Protein AF-A0A2H9PU58-F1 (afdb_monomer)

pLDDT: mean 88.64, std 12.12, range [48.91, 98.56]

Foldseek 3Di:
DEDPLVCLVVVCVVCVVVVHDDADDDDPDCVVHPDPCQPSCCVRHVDRCVPVPPPPCPVLNLCVQVLCLPVPFDADPQQFTQSGPQRPPHGQDGCVPQNPVR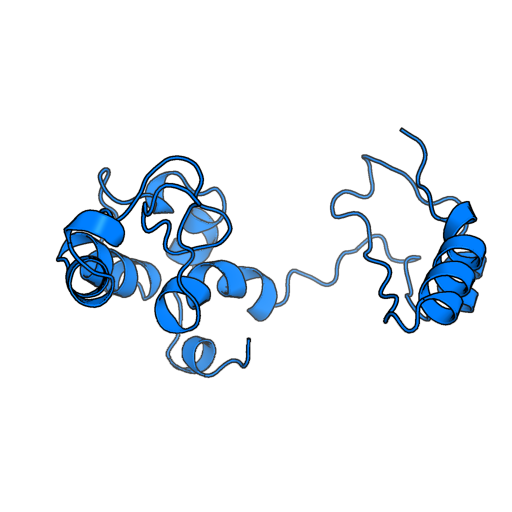SCVDPQNVQSVCVLQLNHDDDPNHRLVVGPSNVVSNVPGDDPVSNVDDD

Solvent-accessible surface area (backbone atoms only — not comparable to full-atom values): 9318 Å² total; per-residue (Å²): 109,82,53,67,68,88,46,48,70,61,53,48,53,51,26,53,77,71,76,43,90,74,80,90,76,80,72,95,47,63,84,67,36,57,82,93,51,52,69,60,45,28,72,78,67,70,48,84,61,79,61,82,63,68,70,73,71,46,70,62,72,69,42,47,54,68,49,19,61,78,78,58,56,33,66,46,99,86,27,35,30,34,32,23,91,78,52,84,85,52,62,53,48,39,38,79,82,63,30,60,65,54,32,58,69,29,68,71,44,50,47,48,56,33,28,50,45,63,74,42,78,91,52,93,90,42,65,55,76,79,36,89,62,36,68,58,35,72,77,55,40,55,48,78,71,62,76,68,57,84,132

Structure (mmCIF, N/CA/C/O backbone):
data_AF-A0A2H9PU58-F1
#
_entry.id   AF-A0A2H9PU58-F1
#
loop_
_atom_site.group_PDB
_atom_site.id
_atom_site.type_symbol
_atom_site.label_atom_id
_atom_site.label_alt_id
_atom_site.label_comp_id
_atom_site.label_asym_id
_atom_site.label_entity_id
_atom_site.label_seq_id
_atom_site.pdbx_PDB_ins_code
_atom_site.Cartn_x
_atom_site.Cartn_y
_atom_site.Cartn_z
_atom_site.occupancy
_atom_site.B_iso_or_equiv
_atom_site.auth_seq_id
_atom_site.auth_comp_id
_atom_site.auth_asym_id
_atom_site.auth_atom_id
_atom_site.pdbx_PDB_model_num
ATOM 1 N N . MET A 1 1 ? 26.667 -7.033 -5.617 1.00 56.16 1 MET A N 1
ATOM 2 C CA . MET A 1 1 ? 25.800 -7.746 -6.583 1.00 56.16 1 MET A CA 1
ATOM 3 C C . MET A 1 1 ? 25.834 -6.944 -7.876 1.00 56.16 1 MET A C 1
ATOM 5 O O . MET A 1 1 ? 25.747 -5.728 -7.791 1.00 56.16 1 MET A O 1
ATOM 9 N N . ARG A 1 2 ? 26.066 -7.559 -9.041 1.00 68.50 2 ARG A N 1
ATOM 10 C CA . ARG A 1 2 ? 26.142 -6.818 -10.315 1.00 68.50 2 ARG A CA 1
ATOM 11 C C . ARG A 1 2 ? 24.732 -6.571 -10.856 1.00 68.50 2 ARG A C 1
ATOM 13 O O . ARG A 1 2 ? 23.903 -7.474 -10.788 1.00 68.50 2 ARG A O 1
ATOM 20 N N . HIS A 1 3 ? 24.471 -5.387 -11.409 1.00 78.06 3 HIS A N 1
ATOM 21 C CA . HIS A 1 3 ? 23.199 -5.087 -12.067 1.00 78.06 3 HIS A CA 1
ATOM 22 C C . HIS A 1 3 ? 22.990 -5.995 -13.296 1.00 78.06 3 HIS A C 1
ATOM 24 O O . HIS A 1 3 ? 23.896 -6.192 -14.113 1.00 78.06 3 HIS A O 1
ATOM 30 N N . ASN A 1 4 ? 21.781 -6.523 -13.480 1.00 85.62 4 ASN A N 1
ATOM 31 C CA . ASN A 1 4 ? 21.438 -7.458 -14.560 1.00 85.62 4 ASN A CA 1
ATOM 32 C C . ASN A 1 4 ? 21.055 -6.765 -15.884 1.00 85.62 4 ASN A C 1
ATOM 34 O O . ASN A 1 4 ? 20.380 -7.346 -16.728 1.00 85.62 4 ASN A O 1
ATOM 38 N N . ALA A 1 5 ? 21.495 -5.520 -16.099 1.00 85.56 5 ALA A N 1
ATOM 39 C CA . ALA A 1 5 ? 21.106 -4.741 -17.283 1.00 85.56 5 ALA A CA 1
ATOM 40 C C . ALA A 1 5 ? 21.498 -5.450 -18.591 1.00 85.56 5 ALA A C 1
ATOM 42 O O . ALA A 1 5 ? 20.753 -5.439 -19.564 1.00 85.56 5 ALA A O 1
ATOM 43 N N . HIS A 1 6 ? 22.649 -6.119 -18.597 1.00 87.06 6 HIS A N 1
ATOM 44 C CA . HIS A 1 6 ? 23.153 -6.885 -19.735 1.00 87.06 6 HIS A CA 1
ATOM 45 C C . HIS A 1 6 ? 22.232 -8.045 -20.168 1.00 87.06 6 HIS A C 1
ATOM 47 O O . HIS A 1 6 ? 22.355 -8.528 -21.291 1.00 87.06 6 HIS A O 1
ATOM 53 N N . GLU A 1 7 ? 21.293 -8.480 -19.321 1.00 91.00 7 GLU A N 1
ATOM 54 C CA . GLU A 1 7 ? 20.340 -9.552 -19.631 1.00 91.00 7 GLU A CA 1
ATOM 55 C C . GLU A 1 7 ? 19.036 -9.043 -20.267 1.00 91.00 7 GLU A C 1
ATOM 57 O O . GLU A 1 7 ? 18.230 -9.852 -20.733 1.00 91.00 7 GLU A O 1
ATOM 62 N N . ILE A 1 8 ? 18.825 -7.719 -20.335 1.00 91.38 8 ILE A N 1
ATOM 63 C CA . ILE A 1 8 ? 17.599 -7.099 -20.864 1.00 91.38 8 ILE A CA 1
ATOM 64 C C . ILE A 1 8 ? 17.223 -7.635 -22.260 1.00 91.38 8 ILE A C 1
ATOM 66 O O . ILE A 1 8 ? 16.069 -8.045 -22.419 1.00 91.38 8 ILE A O 1
ATOM 70 N N . PRO A 1 9 ? 18.134 -7.716 -23.259 1.00 92.69 9 PRO A N 1
ATOM 71 C CA . PRO A 1 9 ? 17.773 -8.228 -24.584 1.00 92.69 9 PRO A CA 1
ATOM 72 C C . PRO A 1 9 ? 17.258 -9.672 -24.544 1.00 92.69 9 PRO A C 1
ATOM 74 O O . PRO A 1 9 ? 16.257 -10.006 -25.183 1.00 92.69 9 PRO A O 1
ATOM 77 N N . LYS A 1 10 ? 17.907 -10.527 -23.742 1.00 95.00 10 LYS A N 1
ATOM 78 C CA . LYS A 1 10 ? 17.535 -11.938 -23.586 1.00 95.00 10 LYS A CA 1
ATOM 79 C C . LYS A 1 10 ? 16.180 -12.074 -22.891 1.00 95.00 10 LYS A C 1
ATOM 81 O O . LYS A 1 10 ? 15.319 -12.805 -23.377 1.00 95.00 10 LYS A O 1
ATOM 86 N N . ALA A 1 11 ? 15.965 -11.338 -21.802 1.00 94.31 11 ALA A N 1
ATOM 87 C CA . ALA A 1 11 ? 14.705 -11.346 -21.064 1.00 94.31 11 ALA A CA 1
ATOM 88 C C . ALA A 1 11 ? 13.531 -10.844 -21.924 1.00 94.31 11 ALA A C 1
ATOM 90 O O . ALA A 1 11 ? 12.466 -11.461 -21.938 1.00 94.31 11 ALA A O 1
ATOM 91 N N . LYS A 1 12 ? 13.743 -9.780 -22.709 1.00 94.19 12 LYS A N 1
ATOM 92 C CA . LYS A 1 12 ? 12.747 -9.232 -23.643 1.00 94.19 12 LYS A CA 1
ATOM 93 C C . LYS A 1 12 ? 12.364 -10.241 -24.731 1.00 94.19 12 LYS A C 1
ATOM 95 O O . LYS A 1 12 ? 11.181 -10.396 -25.030 1.00 94.19 12 LYS A O 1
ATOM 100 N N . ALA A 1 13 ? 13.340 -10.959 -25.292 1.00 95.56 13 ALA A N 1
ATOM 101 C CA . ALA A 1 13 ? 13.087 -12.016 -26.273 1.00 95.56 13 ALA A CA 1
ATOM 102 C C . ALA A 1 13 ? 12.285 -13.186 -25.675 1.00 95.56 13 ALA A C 1
ATOM 104 O O . ALA A 1 13 ? 11.336 -13.659 -26.299 1.00 95.56 13 ALA A O 1
ATOM 105 N N . MET A 1 14 ? 12.618 -13.610 -24.451 1.00 97.31 14 MET A N 1
ATOM 106 C CA . MET A 1 14 ? 11.885 -14.665 -23.741 1.00 97.31 14 MET A CA 1
ATOM 107 C C . MET A 1 14 ? 10.442 -14.260 -23.433 1.00 97.31 14 MET A C 1
ATOM 109 O O . MET A 1 14 ? 9.526 -15.028 -23.714 1.00 97.31 14 MET A O 1
ATOM 113 N N . ALA A 1 15 ? 10.226 -13.048 -22.912 1.00 96.56 15 ALA A N 1
ATOM 114 C CA . ALA A 1 15 ? 8.885 -12.538 -22.640 1.00 96.56 15 ALA A CA 1
ATOM 115 C C . ALA A 1 15 ? 8.026 -12.530 -23.912 1.00 96.56 15 ALA A C 1
ATOM 117 O O . ALA A 1 15 ? 6.906 -13.034 -23.899 1.00 96.56 15 ALA A O 1
ATOM 118 N N . LYS A 1 16 ? 8.586 -12.073 -25.042 1.00 96.12 16 LYS A N 1
ATOM 119 C CA . LYS A 1 16 ? 7.906 -12.114 -26.343 1.00 96.12 16 LYS A CA 1
ATOM 120 C C . LYS A 1 16 ? 7.541 -13.540 -26.765 1.00 96.12 16 LYS A C 1
ATOM 122 O O . LYS A 1 16 ? 6.418 -13.760 -27.206 1.00 96.12 16 LYS A O 1
ATOM 127 N N . ALA A 1 17 ? 8.462 -14.498 -26.632 1.00 97.81 17 ALA A N 1
ATOM 128 C CA . ALA A 1 17 ? 8.214 -15.900 -26.984 1.00 97.81 17 ALA A CA 1
ATOM 129 C C . ALA A 1 17 ? 7.090 -16.534 -26.144 1.00 97.81 17 ALA A C 1
ATOM 131 O O . ALA A 1 17 ? 6.386 -17.416 -26.626 1.00 97.81 17 ALA A O 1
ATOM 132 N N . LEU A 1 18 ? 6.904 -16.054 -24.913 1.00 97.44 18 LEU A N 1
ATOM 133 C CA . LEU A 1 18 ? 5.857 -16.494 -23.992 1.00 97.44 18 LEU A CA 1
ATOM 134 C C . LEU A 1 18 ? 4.556 -15.677 -24.102 1.00 97.44 18 LEU A C 1
ATOM 136 O O . LEU A 1 18 ? 3.627 -15.922 -23.338 1.00 97.44 18 LEU A O 1
ATOM 140 N N . GLY A 1 19 ? 4.475 -14.694 -25.006 1.00 96.44 19 GLY A N 1
ATOM 141 C CA . GLY A 1 19 ? 3.314 -13.801 -25.109 1.00 96.44 19 GLY A CA 1
ATOM 142 C C . GLY A 1 19 ? 3.127 -12.882 -23.894 1.00 96.44 19 GLY A C 1
ATOM 143 O O . GLY A 1 19 ? 2.012 -12.458 -23.606 1.00 96.44 19 GLY A O 1
ATOM 144 N N . MET A 1 20 ? 4.204 -12.589 -23.162 1.00 95.56 20 MET A N 1
ATOM 145 C CA . MET A 1 20 ? 4.197 -11.764 -21.955 1.00 95.56 20 MET A CA 1
ATOM 146 C C . MET A 1 20 ? 4.647 -10.330 -22.246 1.00 95.56 20 MET A C 1
ATOM 148 O O . MET A 1 20 ? 5.508 -10.080 -23.094 1.00 95.56 20 MET A O 1
ATOM 152 N N . GLU A 1 21 ? 4.122 -9.380 -21.473 1.00 92.88 21 GLU A N 1
ATOM 153 C CA . GLU A 1 21 ? 4.640 -8.015 -21.448 1.00 92.88 21 GLU A CA 1
ATOM 154 C C . GLU A 1 21 ? 5.944 -7.943 -20.632 1.00 92.88 21 GLU A C 1
ATOM 156 O O . GLU A 1 21 ? 6.054 -8.532 -19.555 1.00 92.88 21 GLU A O 1
ATOM 161 N N . PHE A 1 22 ? 6.936 -7.193 -21.124 1.00 91.81 22 PHE A N 1
ATOM 162 C CA . PHE A 1 22 ? 8.203 -6.963 -20.429 1.00 91.81 22 PHE A CA 1
ATOM 163 C C . PHE A 1 22 ? 8.366 -5.486 -20.069 1.00 91.81 22 PHE A C 1
ATOM 165 O O . PHE A 1 22 ? 8.432 -4.632 -20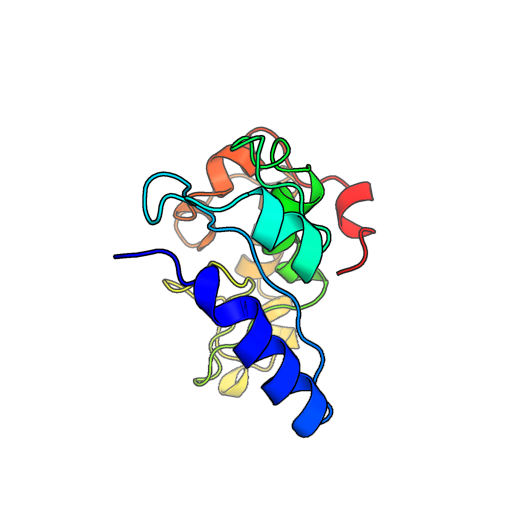.953 1.00 91.81 22 PHE A O 1
ATOM 172 N N . ARG A 1 23 ? 8.474 -5.192 -18.768 1.00 87.44 23 ARG A N 1
ATOM 173 C CA . ARG A 1 23 ? 8.702 -3.839 -18.239 1.00 87.44 23 ARG A CA 1
ATOM 174 C C . ARG A 1 23 ? 9.916 -3.828 -17.303 1.00 87.44 23 ARG A C 1
ATOM 176 O O . ARG A 1 23 ? 9.795 -4.284 -16.164 1.00 87.44 23 ARG A O 1
ATOM 183 N N . PRO A 1 24 ? 11.079 -3.327 -17.750 1.00 83.94 24 PRO A N 1
ATOM 184 C CA . PRO A 1 24 ? 12.244 -3.187 -16.887 1.00 83.94 24 PRO A CA 1
ATOM 185 C C . PRO A 1 24 ? 11.980 -2.114 -15.825 1.00 83.94 24 PRO A C 1
ATOM 187 O O . PRO A 1 24 ? 11.365 -1.085 -16.102 1.00 83.94 24 PRO A O 1
ATOM 190 N N . LYS A 1 25 ? 12.435 -2.365 -14.595 1.00 78.75 25 LYS A N 1
ATOM 191 C CA . LYS A 1 25 ? 12.352 -1.412 -13.482 1.00 78.75 25 LYS A CA 1
ATOM 192 C C . LYS A 1 25 ? 13.753 -0.958 -13.106 1.00 78.75 25 LYS A C 1
ATOM 194 O O . LYS A 1 25 ? 14.662 -1.780 -13.026 1.00 78.75 25 LYS A O 1
ATOM 199 N N . GLN A 1 26 ? 13.906 0.339 -12.867 1.00 73.94 26 GLN A N 1
ATOM 200 C CA . GLN A 1 26 ? 15.145 0.896 -12.334 1.00 73.94 26 GLN A CA 1
ATOM 201 C C . GLN A 1 26 ? 15.389 0.373 -10.914 1.00 73.94 26 GLN A C 1
ATOM 203 O O . GLN A 1 26 ? 14.439 0.083 -10.176 1.00 73.94 26 GLN A O 1
ATOM 208 N N . CYS A 1 27 ? 16.660 0.257 -10.528 1.00 74.12 27 CYS A N 1
ATOM 209 C CA . CYS A 1 27 ? 17.005 -0.035 -9.145 1.00 74.12 27 CYS A CA 1
ATOM 210 C C . CYS A 1 27 ? 16.519 1.111 -8.248 1.00 74.12 27 CYS A C 1
ATOM 212 O O . CYS A 1 27 ? 16.718 2.281 -8.566 1.00 74.12 27 CYS A O 1
ATOM 214 N N . TRP A 1 28 ? 15.892 0.773 -7.123 1.00 67.75 28 TRP A N 1
ATOM 215 C CA . TRP A 1 28 ? 15.433 1.761 -6.142 1.00 67.75 28 TRP A CA 1
ATOM 216 C C . TRP A 1 28 ? 16.595 2.395 -5.357 1.00 67.75 28 TRP A C 1
ATOM 218 O O . TRP A 1 28 ? 16.416 3.443 -4.746 1.00 67.75 28 TRP A O 1
ATOM 228 N N . ASP A 1 29 ? 17.774 1.768 -5.396 1.00 70.94 29 ASP A N 1
ATOM 229 C CA . ASP A 1 29 ? 19.014 2.242 -4.790 1.00 70.94 29 ASP A CA 1
ATOM 230 C C . ASP A 1 29 ? 20.161 2.124 -5.804 1.00 70.94 29 ASP A C 1
ATOM 232 O O . ASP A 1 29 ? 20.671 1.034 -6.080 1.00 70.94 29 ASP A O 1
ATOM 236 N N . ALA A 1 30 ? 20.573 3.257 -6.370 1.00 68.44 30 ALA A N 1
ATOM 237 C CA . ALA A 1 30 ? 21.645 3.310 -7.363 1.00 68.44 30 ALA A CA 1
ATOM 238 C C . ALA A 1 30 ? 23.012 2.855 -6.811 1.00 68.44 30 ALA A C 1
ATOM 240 O O . ALA A 1 30 ? 23.892 2.492 -7.591 1.00 68.44 30 ALA A O 1
ATOM 241 N N . THR A 1 31 ? 23.197 2.839 -5.486 1.00 72.88 31 THR A N 1
ATOM 242 C CA . THR A 1 31 ? 24.440 2.382 -4.843 1.00 72.88 31 THR A CA 1
ATOM 243 C C . THR A 1 31 ? 24.506 0.860 -4.712 1.00 72.88 31 THR A C 1
ATOM 245 O O . THR A 1 31 ? 25.592 0.283 -4.703 1.00 72.88 31 THR A O 1
ATOM 248 N N . LEU A 1 32 ? 23.348 0.193 -4.666 1.00 73.00 32 LEU A N 1
ATOM 249 C CA . LEU A 1 32 ? 23.246 -1.248 -4.432 1.00 73.00 32 LEU A CA 1
ATOM 250 C C . LEU A 1 32 ? 23.661 -2.079 -5.655 1.00 73.00 32 LEU A C 1
ATOM 252 O O . LEU A 1 32 ? 24.209 -3.178 -5.519 1.00 73.00 32 LEU A O 1
ATOM 256 N N . ALA A 1 33 ? 23.404 -1.550 -6.851 1.00 71.50 33 ALA A N 1
ATOM 257 C CA . ALA A 1 33 ? 23.767 -2.168 -8.119 1.00 71.50 33 ALA A CA 1
ATOM 258 C C . ALA A 1 33 ? 24.021 -1.080 -9.179 1.00 71.50 33 ALA A C 1
ATOM 260 O O . ALA A 1 33 ? 23.104 -0.748 -9.935 1.00 71.50 33 ALA A O 1
ATOM 261 N N . PRO A 1 34 ? 25.246 -0.524 -9.238 1.00 72.56 34 PRO A N 1
ATOM 262 C CA . PRO A 1 34 ? 25.601 0.502 -10.207 1.00 72.56 34 PRO A CA 1
ATOM 263 C C . PRO A 1 34 ? 25.347 0.036 -11.641 1.00 72.56 34 PRO A C 1
ATOM 265 O O . PRO A 1 34 ? 25.524 -1.138 -11.984 1.00 72.56 34 PRO A O 1
ATOM 268 N N . VAL A 1 35 ? 24.893 0.972 -12.467 1.00 73.00 35 VAL A N 1
ATOM 269 C CA . VAL A 1 35 ? 24.596 0.744 -13.876 1.00 73.00 35 VAL A CA 1
ATOM 270 C C . VAL A 1 35 ? 25.772 1.235 -14.712 1.00 73.00 35 VAL A C 1
ATOM 272 O O . VAL A 1 35 ? 26.071 2.422 -14.717 1.00 73.00 35 VAL A O 1
ATOM 275 N N . ASP A 1 36 ? 26.387 0.329 -15.470 1.00 73.75 36 ASP A N 1
ATOM 276 C CA . ASP A 1 36 ? 27.587 0.637 -16.266 1.00 73.75 36 ASP A CA 1
ATOM 277 C C . ASP A 1 36 ? 27.274 0.919 -17.751 1.00 73.75 36 ASP A C 1
ATOM 279 O O . ASP A 1 36 ? 28.177 1.087 -18.566 1.00 73.75 36 ASP A O 1
ATOM 283 N N . SER A 1 37 ? 26.004 0.856 -18.171 1.00 77.94 37 SER A N 1
ATOM 284 C CA . SER A 1 37 ? 25.634 0.804 -19.599 1.00 77.94 37 SER A CA 1
ATOM 285 C C . SER A 1 37 ? 24.339 1.559 -19.909 1.00 77.94 37 SER A C 1
ATOM 287 O O . SER A 1 37 ? 23.360 0.971 -20.375 1.00 77.94 37 SER A O 1
ATOM 289 N N . PHE A 1 38 ? 24.344 2.869 -19.645 1.00 81.81 38 PHE A N 1
ATOM 290 C CA . PHE A 1 38 ? 23.194 3.760 -19.842 1.00 81.81 38 PHE A CA 1
ATOM 291 C C . PHE A 1 38 ? 22.651 3.729 -21.282 1.00 81.81 38 PHE A C 1
ATOM 293 O O . PHE A 1 38 ? 21.451 3.536 -21.466 1.00 81.81 38 PHE A O 1
ATOM 300 N N . ASP A 1 39 ? 23.523 3.798 -22.295 1.00 83.88 39 ASP A N 1
ATOM 301 C CA . ASP A 1 39 ? 23.121 3.802 -23.714 1.00 83.88 39 ASP A CA 1
ATOM 302 C C . ASP A 1 39 ? 22.387 2.524 -24.129 1.00 83.88 39 ASP A C 1
ATOM 304 O O . ASP A 1 39 ? 21.383 2.565 -24.842 1.00 83.88 39 ASP A O 1
ATOM 308 N N . MET A 1 40 ? 22.869 1.367 -23.666 1.00 86.19 40 MET A N 1
ATOM 309 C CA . MET A 1 40 ? 22.228 0.084 -23.950 1.00 86.19 40 MET A CA 1
ATOM 310 C C . MET A 1 40 ? 20.850 0.016 -23.288 1.00 86.19 40 MET A C 1
ATOM 312 O O . MET A 1 40 ? 19.886 -0.378 -23.937 1.00 86.19 40 MET A O 1
ATOM 316 N N . ILE A 1 41 ? 20.720 0.462 -22.036 1.00 84.56 41 ILE A N 1
ATOM 317 C CA . ILE A 1 41 ? 19.424 0.488 -21.347 1.00 84.56 41 ILE A CA 1
ATOM 318 C C . ILE A 1 41 ? 18.454 1.412 -22.077 1.00 84.56 41 ILE A C 1
ATOM 320 O O . ILE A 1 41 ? 17.327 0.999 -22.351 1.00 84.56 41 ILE A O 1
ATOM 324 N N . PHE A 1 42 ? 18.884 2.616 -22.451 1.00 85.75 42 PHE A N 1
ATOM 325 C CA . PHE A 1 42 ? 18.037 3.545 -23.189 1.00 85.75 42 PHE A CA 1
ATOM 326 C C . PHE A 1 42 ? 17.584 2.942 -24.525 1.00 85.75 42 PHE A C 1
ATOM 328 O O . PHE A 1 42 ? 16.390 2.924 -24.818 1.00 85.75 42 PHE A O 1
ATOM 335 N N . ARG A 1 43 ? 18.500 2.341 -25.294 1.00 86.38 43 ARG A N 1
ATOM 336 C CA . ARG A 1 43 ? 18.177 1.690 -26.573 1.00 86.38 43 ARG A CA 1
ATOM 337 C C . ARG A 1 43 ? 17.181 0.537 -26.425 1.00 86.38 43 ARG A C 1
ATOM 339 O O . ARG A 1 43 ? 16.268 0.404 -27.235 1.00 86.38 43 ARG A O 1
ATOM 346 N N . GLU A 1 44 ? 17.357 -0.318 -25.421 1.00 85.81 44 GLU A N 1
ATOM 347 C CA . GLU A 1 44 ? 16.539 -1.527 -25.269 1.00 85.81 44 GLU A CA 1
ATOM 348 C C . GLU A 1 44 ? 15.183 -1.265 -24.596 1.00 85.81 44 GLU A C 1
ATOM 350 O O . GLU A 1 44 ? 14.226 -2.025 -24.811 1.00 85.81 44 GLU A O 1
ATOM 355 N N . THR A 1 45 ? 15.093 -0.214 -23.776 1.00 81.94 45 THR A N 1
ATOM 356 C CA . THR A 1 45 ? 13.969 0.007 -22.850 1.00 81.94 45 THR A CA 1
ATOM 357 C C . THR A 1 45 ? 13.278 1.360 -22.992 1.00 81.94 45 THR A C 1
ATOM 359 O O . THR A 1 45 ? 12.149 1.499 -22.530 1.00 81.94 45 THR A O 1
ATOM 362 N N . GLY A 1 46 ? 13.934 2.351 -23.601 1.00 81.62 46 GLY A N 1
ATOM 363 C CA . GLY A 1 46 ? 13.485 3.745 -23.623 1.00 81.62 46 GLY A CA 1
ATOM 364 C C . GLY A 1 46 ? 13.626 4.480 -22.283 1.00 81.62 46 GLY A C 1
ATOM 365 O O . GLY A 1 46 ? 13.181 5.620 -22.177 1.00 81.62 46 GLY A O 1
ATOM 366 N N . LEU A 1 47 ? 14.210 3.853 -21.254 1.00 78.56 47 LEU A N 1
ATOM 367 C CA . LEU A 1 47 ? 14.419 4.467 -19.943 1.00 78.56 47 LEU A CA 1
ATOM 368 C C . LEU A 1 47 ? 15.719 5.268 -19.926 1.00 78.56 47 LEU A C 1
ATOM 370 O O . LEU A 1 47 ? 16.798 4.701 -20.107 1.00 78.56 47 LEU A O 1
ATOM 374 N N . ASP A 1 48 ? 15.620 6.563 -19.636 1.00 77.31 48 ASP A N 1
ATOM 375 C CA . ASP A 1 48 ? 16.783 7.364 -19.269 1.00 77.31 48 ASP A CA 1
ATOM 376 C C . ASP A 1 48 ? 17.154 7.079 -17.808 1.00 77.31 48 ASP A C 1
ATOM 378 O O . ASP A 1 48 ? 16.377 7.293 -16.876 1.00 77.31 48 ASP A O 1
ATOM 382 N N . VAL A 1 49 ? 18.340 6.506 -17.635 1.00 73.88 49 VAL A N 1
ATOM 383 C CA . VAL A 1 49 ? 18.944 6.119 -16.353 1.00 73.88 49 VAL A CA 1
ATOM 384 C C . VAL A 1 49 ? 20.206 6.934 -16.053 1.00 73.88 49 VAL A C 1
ATOM 386 O O . VAL A 1 49 ? 20.876 6.669 -15.058 1.00 73.88 49 VAL A O 1
ATOM 389 N N . SER A 1 50 ? 20.549 7.900 -16.914 1.00 69.44 50 SER A N 1
ATOM 390 C CA . SER A 1 50 ? 21.764 8.715 -16.798 1.00 69.44 50 SER A CA 1
ATOM 391 C C . SER A 1 50 ? 21.688 9.703 -15.632 1.00 69.44 50 SER A C 1
ATOM 393 O O . SER A 1 50 ? 22.677 9.935 -14.933 1.00 69.44 50 SER A O 1
ATOM 395 N N . SER A 1 51 ? 20.493 10.222 -15.345 1.00 59.38 51 SER A N 1
ATOM 396 C CA . SER A 1 51 ? 20.211 10.897 -14.090 1.00 59.38 51 SER A CA 1
ATOM 397 C C . SER A 1 51 ? 19.877 9.842 -13.037 1.00 59.38 51 SER A C 1
ATOM 399 O O . SER A 1 51 ? 18.742 9.386 -12.935 1.00 59.38 51 SER A O 1
ATOM 401 N N . ALA A 1 52 ? 20.845 9.495 -12.186 1.00 53.06 52 ALA A N 1
ATOM 402 C CA . ALA A 1 52 ? 20.615 8.705 -10.966 1.00 53.06 52 ALA A CA 1
ATOM 403 C C . ALA A 1 52 ? 19.584 9.340 -10.002 1.00 53.06 52 ALA A C 1
ATOM 405 O O . ALA A 1 52 ? 19.243 8.769 -8.966 1.00 53.06 52 ALA A O 1
ATOM 406 N N . GLN A 1 53 ? 19.081 10.532 -10.328 1.00 48.91 53 GLN A N 1
ATOM 407 C CA . GLN A 1 53 ? 17.898 11.093 -9.711 1.00 48.91 53 GLN A CA 1
ATOM 408 C C . GLN A 1 53 ? 16.694 10.293 -10.188 1.00 48.91 53 GLN A C 1
ATOM 410 O O . GLN A 1 53 ? 16.120 10.554 -11.244 1.00 48.91 53 GLN A O 1
ATOM 415 N N . TYR A 1 54 ? 16.286 9.340 -9.350 1.00 50.72 54 TYR A N 1
ATOM 416 C CA . TYR A 1 54 ? 14.880 8.984 -9.251 1.00 50.72 54 TYR A CA 1
ATOM 417 C C . TYR A 1 54 ? 14.090 10.299 -9.348 1.00 50.72 54 TYR A C 1
ATOM 419 O O . TYR A 1 54 ? 14.400 11.212 -8.567 1.00 50.72 54 TYR A O 1
ATOM 427 N N . PRO A 1 55 ? 13.158 10.467 -10.308 1.00 50.28 55 PRO A N 1
ATOM 428 C CA . PRO A 1 55 ? 12.366 11.687 -10.370 1.00 50.28 55 PRO A CA 1
ATOM 429 C C . PRO A 1 55 ? 11.818 11.928 -8.961 1.00 50.28 55 PRO A C 1
ATOM 431 O O . PRO A 1 55 ? 11.366 10.953 -8.347 1.00 50.28 55 PRO A O 1
ATOM 434 N N . PRO A 1 56 ? 11.960 13.148 -8.396 1.00 51.47 56 PRO A N 1
ATOM 435 C CA . PRO A 1 56 ? 11.625 13.416 -7.000 1.00 51.47 56 PRO A CA 1
ATOM 436 C C . PRO A 1 56 ? 10.282 12.777 -6.731 1.00 51.47 56 PRO A C 1
ATOM 438 O O . PRO A 1 56 ? 9.359 13.081 -7.486 1.00 51.47 56 PRO A O 1
ATOM 441 N N . ALA A 1 57 ? 10.248 11.838 -5.769 1.00 57.22 57 ALA A N 1
ATOM 442 C CA . ALA A 1 57 ? 9.155 10.884 -5.607 1.00 57.22 57 ALA A CA 1
ATOM 443 C C . ALA A 1 57 ? 7.849 11.610 -5.880 1.00 57.22 57 ALA A C 1
ATOM 4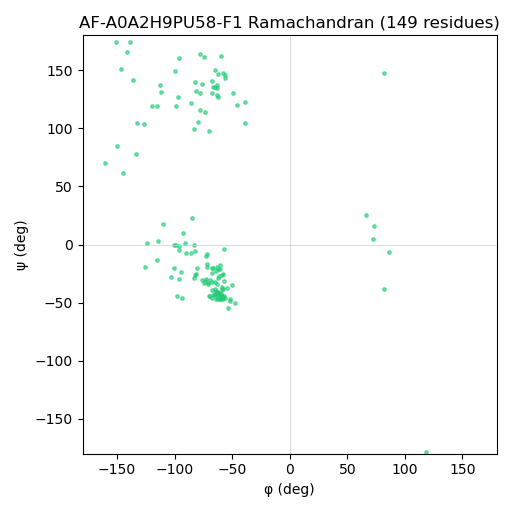45 O O . ALA A 1 57 ? 7.453 12.480 -5.094 1.00 57.22 57 ALA A O 1
ATOM 446 N N . ASP A 1 58 ? 7.269 11.347 -7.055 1.00 72.62 58 ASP A N 1
ATOM 447 C CA . ASP A 1 58 ? 6.092 12.085 -7.457 1.00 72.62 58 ASP A CA 1
ATOM 448 C C . ASP A 1 58 ? 5.069 11.882 -6.338 1.00 72.62 58 ASP A C 1
ATOM 450 O O . ASP A 1 58 ? 5.061 10.860 -5.633 1.00 72.62 58 ASP A O 1
ATOM 454 N N . ARG A 1 59 ? 4.252 12.904 -6.068 1.00 80.81 59 ARG A N 1
ATOM 455 C CA . ARG A 1 59 ? 3.321 12.813 -4.939 1.00 80.81 59 ARG A CA 1
ATOM 456 C C . ARG A 1 59 ? 2.535 11.501 -5.004 1.00 80.81 59 ARG A C 1
ATOM 458 O O . ARG A 1 59 ? 2.306 10.888 -3.968 1.00 80.81 59 ARG A O 1
ATOM 465 N N . ARG A 1 60 ? 2.217 11.051 -6.223 1.00 81.25 60 ARG A N 1
ATOM 466 C CA . ARG A 1 60 ? 1.599 9.763 -6.526 1.00 81.25 60 ARG A CA 1
ATOM 467 C C . ARG A 1 60 ? 2.361 8.576 -5.921 1.00 81.25 60 ARG A C 1
ATOM 469 O O . ARG A 1 60 ? 1.750 7.825 -5.175 1.00 81.25 60 ARG A O 1
ATOM 476 N N . MET A 1 61 ? 3.655 8.397 -6.161 1.00 79.06 61 MET A N 1
ATOM 477 C CA . MET A 1 61 ? 4.474 7.315 -5.593 1.00 79.06 61 MET A CA 1
ATOM 478 C C . MET A 1 61 ? 4.614 7.419 -4.077 1.00 79.06 61 MET A C 1
ATOM 480 O O . MET A 1 61 ? 4.712 6.392 -3.395 1.00 79.06 61 MET A O 1
ATOM 484 N N . ALA A 1 62 ? 4.620 8.637 -3.534 1.00 82.56 62 ALA A N 1
ATOM 485 C CA . ALA A 1 62 ? 4.653 8.834 -2.090 1.00 82.56 62 ALA A CA 1
ATOM 486 C C . ALA A 1 62 ? 3.364 8.319 -1.424 1.00 82.56 62 ALA A C 1
ATOM 488 O O . ALA A 1 62 ? 3.435 7.648 -0.392 1.00 82.56 62 ALA A O 1
ATOM 489 N N . VAL A 1 63 ? 2.203 8.587 -2.032 1.00 91.19 63 VAL A N 1
ATOM 490 C CA . VAL A 1 63 ? 0.886 8.285 -1.447 1.00 91.19 63 VAL A CA 1
ATOM 491 C C . VAL A 1 63 ? 0.290 6.945 -1.883 1.00 91.19 63 VAL A C 1
ATOM 493 O O . VAL A 1 63 ? -0.516 6.389 -1.141 1.00 91.19 63 VAL A O 1
ATOM 496 N N . LEU A 1 64 ? 0.694 6.400 -3.036 1.00 90.94 64 LEU A N 1
ATOM 497 C CA . LEU A 1 64 ? 0.130 5.190 -3.655 1.00 90.94 64 LEU A CA 1
ATOM 498 C C . LEU A 1 64 ? -0.028 4.021 -2.675 1.00 90.94 64 LEU A C 1
ATOM 500 O O . LEU A 1 64 ? -1.135 3.497 -2.571 1.00 90.94 64 LEU A O 1
ATOM 504 N N . PRO A 1 65 ? 1.003 3.635 -1.893 1.00 93.12 65 PRO A N 1
ATOM 505 C CA . PRO A 1 65 ? 0.848 2.551 -0.927 1.00 93.12 65 PRO A CA 1
ATOM 506 C C . PRO A 1 65 ? -0.245 2.820 0.111 1.00 93.12 65 PRO A C 1
ATOM 508 O O . PRO A 1 65 ? -0.978 1.911 0.483 1.00 93.12 65 PRO A O 1
ATOM 511 N N . CYS A 1 66 ? -0.384 4.064 0.571 1.00 95.81 66 CYS A N 1
ATOM 512 C CA . CYS A 1 66 ? -1.395 4.450 1.554 1.00 95.81 66 CYS A CA 1
ATOM 513 C C . CYS A 1 66 ? -2.806 4.490 0.949 1.00 95.81 66 CYS A C 1
ATOM 515 O O . CYS A 1 66 ? -3.769 4.168 1.642 1.00 95.81 66 CYS A O 1
ATOM 517 N N . LEU A 1 67 ? -2.934 4.827 -0.339 1.00 95.69 67 LEU A N 1
ATOM 518 C CA . LEU A 1 67 ? -4.211 4.822 -1.063 1.00 95.69 67 LEU A CA 1
ATOM 519 C C . LEU A 1 67 ? -4.801 3.413 -1.23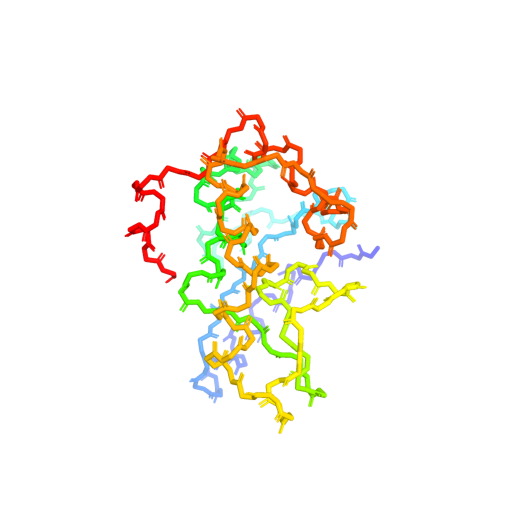0 1.00 95.69 67 LEU A C 1
ATOM 521 O O . LEU A 1 67 ? -6.014 3.274 -1.399 1.00 95.69 67 LEU A O 1
ATOM 525 N N . LEU A 1 68 ? -3.986 2.358 -1.115 1.00 95.44 68 LEU A N 1
ATOM 526 C CA . LEU A 1 68 ? -4.465 0.975 -1.186 1.00 95.44 68 LEU A CA 1
ATOM 527 C C . LEU A 1 68 ? -5.519 0.652 -0.116 1.00 95.44 68 LEU A C 1
ATOM 529 O O . LEU A 1 68 ? -6.394 -0.161 -0.390 1.00 95.44 68 LEU A O 1
ATOM 533 N N . LEU A 1 69 ? -5.531 1.345 1.033 1.00 96.56 69 LEU A N 1
ATOM 534 C CA . LEU A 1 69 ? -6.596 1.188 2.038 1.00 96.56 69 LEU A CA 1
ATOM 535 C C . LEU A 1 69 ? -8.000 1.553 1.512 1.00 96.56 69 LEU A C 1
ATOM 537 O O . LEU A 1 69 ? -9.009 1.164 2.104 1.00 96.56 69 LEU A O 1
ATOM 541 N N . TRP A 1 70 ? -8.097 2.344 0.443 1.00 95.94 70 TRP A N 1
ATOM 542 C CA . TRP A 1 70 ? -9.376 2.695 -0.177 1.00 95.94 70 TRP A CA 1
ATOM 543 C C . TRP A 1 70 ? -9.686 1.828 -1.385 1.00 95.94 70 TRP A C 1
ATOM 545 O O . TRP A 1 70 ? -10.817 1.375 -1.521 1.00 95.94 70 TRP A O 1
ATOM 555 N N . HIS A 1 71 ? -8.699 1.611 -2.251 1.00 94.00 71 HIS A N 1
ATOM 556 C CA . HIS A 1 71 ? -8.960 1.079 -3.587 1.00 94.00 71 HIS A CA 1
ATOM 557 C C . HIS A 1 71 ? -8.631 -0.406 -3.745 1.00 94.00 71 HIS A C 1
ATOM 559 O O . HIS A 1 71 ? -9.220 -1.064 -4.593 1.00 94.00 71 HIS A O 1
ATOM 565 N N . SER A 1 72 ? -7.679 -0.937 -2.974 1.00 95.12 72 SER A N 1
ATOM 566 C CA . SER A 1 72 ? -7.214 -2.318 -3.132 1.00 95.12 72 SER A CA 1
ATOM 567 C C . SER A 1 72 ? -6.502 -2.800 -1.862 1.00 95.12 72 SER A C 1
ATOM 569 O O . SER A 1 72 ? -5.272 -2.956 -1.862 1.00 95.12 72 SER A O 1
ATOM 571 N N . PRO A 1 73 ? -7.229 -3.011 -0.752 1.00 96.38 73 PRO A N 1
ATOM 572 C CA . PRO A 1 73 ? -6.608 -3.415 0.495 1.00 96.38 73 PRO A CA 1
ATOM 573 C C . PRO A 1 73 ? -6.010 -4.816 0.383 1.00 96.38 73 PRO A C 1
ATOM 575 O O . PRO A 1 73 ? -6.613 -5.731 -0.171 1.00 96.38 73 PRO A O 1
ATOM 578 N N . GLN A 1 74 ? -4.793 -4.970 0.895 1.00 97.75 74 GLN A N 1
ATOM 579 C CA . GLN A 1 74 ? -4.048 -6.221 0.777 1.00 97.75 74 GLN A CA 1
ATOM 580 C C . GLN A 1 74 ? -4.505 -7.220 1.841 1.00 97.75 74 GLN A C 1
ATOM 582 O O . GLN A 1 74 ? -4.584 -6.867 3.019 1.00 97.75 74 GLN A O 1
ATOM 587 N N . ILE A 1 75 ? -4.768 -8.456 1.424 1.00 98.19 75 ILE A N 1
ATOM 588 C CA . ILE A 1 75 ? -5.066 -9.599 2.290 1.00 98.19 75 ILE A CA 1
ATOM 589 C C . ILE A 1 75 ? -3.886 -10.564 2.184 1.00 98.19 75 ILE A C 1
ATOM 591 O O . ILE A 1 75 ? -3.424 -10.863 1.084 1.00 98.19 75 ILE A O 1
ATOM 595 N N . ASN A 1 76 ? -3.379 -11.023 3.323 1.00 97.88 76 ASN A N 1
ATOM 596 C CA . ASN A 1 76 ? -2.327 -12.027 3.365 1.00 97.88 76 ASN A CA 1
ATOM 597 C C . ASN A 1 76 ? -2.885 -13.438 3.101 1.00 97.88 76 ASN A C 1
ATOM 599 O O . ASN A 1 76 ? -4.083 -13.677 3.229 1.00 97.88 76 ASN A O 1
ATOM 603 N N . TRP A 1 77 ? -2.013 -14.396 2.781 1.00 97.50 77 TRP A N 1
ATOM 604 C CA . TRP A 1 77 ? -2.404 -15.780 2.469 1.00 97.50 77 TRP A CA 1
ATOM 605 C C . TRP A 1 77 ? -3.187 -16.485 3.595 1.00 97.50 77 TRP A C 1
ATOM 607 O O . TRP A 1 77 ? -3.962 -17.396 3.324 1.00 97.50 77 TRP A O 1
ATOM 617 N N . ASP A 1 78 ? -3.002 -16.057 4.846 1.00 97.94 78 ASP A N 1
ATOM 618 C CA . ASP A 1 78 ? -3.670 -16.577 6.047 1.00 97.94 78 ASP A CA 1
ATOM 619 C C . ASP A 1 78 ? -4.950 -15.802 6.423 1.00 97.94 78 ASP A C 1
ATOM 621 O O . ASP A 1 78 ? -5.500 -15.985 7.510 1.00 97.94 78 ASP A O 1
ATOM 625 N N . GLY A 1 79 ? -5.421 -14.916 5.542 1.00 98.31 79 GLY A N 1
ATOM 626 C CA . GLY A 1 79 ? -6.649 -14.142 5.719 1.00 98.31 79 GLY A CA 1
ATOM 627 C C . GLY A 1 79 ? -6.466 -12.840 6.496 1.00 98.31 79 GLY A C 1
ATOM 628 O O . GLY A 1 79 ? -7.396 -12.036 6.560 1.00 98.31 79 GLY A O 1
ATOM 629 N N . ARG A 1 80 ? -5.282 -12.559 7.055 1.00 98.56 80 ARG A N 1
ATOM 630 C CA . ARG A 1 80 ? -5.038 -11.283 7.744 1.00 98.56 80 ARG A CA 1
ATOM 631 C C . ARG A 1 80 ? -5.167 -10.097 6.786 1.00 98.56 80 ARG A C 1
ATOM 633 O O . ARG A 1 80 ? -4.500 -10.047 5.751 1.00 98.56 80 ARG A O 1
ATOM 640 N N . LEU A 1 81 ? -5.986 -9.110 7.147 1.00 98.56 81 LEU A N 1
ATOM 641 C CA . LEU A 1 81 ? -6.143 -7.872 6.385 1.00 98.56 81 LEU A CA 1
ATOM 642 C C . LEU A 1 81 ? -4.973 -6.926 6.686 1.00 98.56 81 LEU A C 1
ATOM 644 O O . LEU A 1 81 ? -4.930 -6.294 7.737 1.00 98.56 81 LEU A O 1
ATOM 648 N N . LEU A 1 82 ? -4.032 -6.786 5.756 1.00 98.25 82 LEU A N 1
ATOM 649 C CA . LEU A 1 82 ? -2.849 -5.930 5.908 1.00 98.25 82 LEU A CA 1
ATOM 650 C C . LEU A 1 82 ? -3.134 -4.461 5.566 1.00 98.25 82 LEU A C 1
ATOM 652 O O . LEU A 1 82 ? -2.480 -3.553 6.081 1.00 98.25 82 LEU A O 1
ATOM 656 N N . GLY A 1 83 ? -4.093 -4.210 4.673 1.00 97.56 83 GLY A N 1
ATOM 657 C CA . GLY A 1 83 ? -4.515 -2.870 4.254 1.00 97.56 83 GLY A CA 1
ATOM 658 C C . GLY A 1 83 ? -3.629 -2.213 3.186 1.00 97.56 83 GLY A C 1
ATOM 659 O O . GLY A 1 83 ? -4.169 -1.604 2.269 1.00 97.56 83 GLY A O 1
ATOM 660 N N . CYS A 1 84 ? -2.301 -2.371 3.226 1.00 96.69 84 CYS A N 1
ATOM 661 C CA . CYS A 1 84 ? -1.391 -1.863 2.188 1.00 96.69 84 CYS A CA 1
ATOM 662 C C . CYS A 1 84 ? -0.239 -2.827 1.878 1.00 96.69 84 CYS A C 1
ATOM 664 O O . CYS A 1 84 ? 0.042 -3.739 2.647 1.00 96.69 84 CYS A O 1
ATOM 666 N N . CYS A 1 85 ? 0.462 -2.594 0.764 1.00 94.06 85 CYS A N 1
ATOM 667 C CA . CYS A 1 85 ? 1.563 -3.446 0.294 1.00 94.06 85 CYS A CA 1
ATOM 668 C C . CYS A 1 85 ? 2.860 -3.336 1.112 1.00 94.06 85 CYS A C 1
ATOM 670 O O . CYS A 1 85 ? 3.788 -4.106 0.887 1.00 94.06 85 CYS A O 1
ATOM 672 N N . VAL A 1 86 ? 2.951 -2.367 2.028 1.00 95.38 86 VAL A N 1
ATOM 673 C CA . VAL A 1 86 ? 4.143 -2.150 2.864 1.00 95.38 86 VAL A CA 1
ATOM 674 C C . VAL A 1 86 ? 3.996 -2.822 4.226 1.00 95.38 86 VAL A C 1
ATOM 676 O O . VAL A 1 86 ? 4.996 -3.197 4.825 1.00 95.38 86 VAL A O 1
ATOM 679 N N . ASN A 1 87 ? 2.769 -2.952 4.733 1.00 96.81 87 ASN A N 1
ATOM 680 C CA . ASN A 1 87 ? 2.524 -3.501 6.057 1.00 96.81 87 ASN A CA 1
ATOM 681 C C . ASN A 1 87 ? 2.747 -5.018 6.059 1.00 96.81 87 ASN A C 1
ATOM 683 O O . ASN A 1 87 ? 1.990 -5.758 5.439 1.00 96.81 87 ASN A O 1
ATOM 687 N N . THR A 1 88 ? 3.761 -5.468 6.791 1.00 94.56 88 THR A N 1
ATOM 688 C CA . THR A 1 88 ? 4.077 -6.893 6.981 1.00 94.56 88 THR A CA 1
ATOM 689 C C . THR A 1 88 ? 4.135 -7.299 8.454 1.00 94.56 88 THR A C 1
ATOM 691 O O . THR A 1 88 ? 4.432 -8.451 8.764 1.00 94.56 88 THR A O 1
ATOM 694 N N . TRP A 1 89 ? 3.869 -6.367 9.374 1.00 95.38 89 TRP A N 1
ATOM 695 C CA . TRP A 1 89 ? 4.116 -6.536 10.812 1.00 95.38 89 TRP A CA 1
ATOM 696 C C . TRP A 1 89 ? 2.848 -6.539 11.670 1.00 95.38 89 TRP A C 1
ATOM 698 O O . TRP A 1 89 ? 2.916 -6.908 12.840 1.00 95.38 89 TRP A O 1
ATOM 708 N N . GLN A 1 90 ? 1.703 -6.126 11.126 1.00 96.31 90 GLN A N 1
ATOM 709 C CA . GLN A 1 90 ? 0.417 -6.119 11.830 1.00 96.31 90 GLN A CA 1
ATOM 710 C C . GLN A 1 90 ?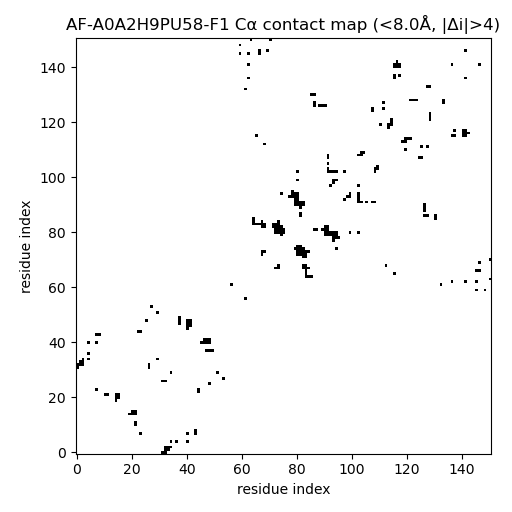 -0.744 -6.304 10.848 1.00 96.31 90 GLN A C 1
ATOM 712 O O . GLN A 1 90 ? -0.551 -6.287 9.634 1.00 96.31 90 GLN A O 1
ATOM 717 N N . ASP A 1 91 ? -1.961 -6.432 11.363 1.00 97.19 91 ASP A N 1
ATOM 718 C CA . ASP A 1 91 ? -3.182 -6.588 10.571 1.00 97.19 91 ASP A CA 1
ATOM 719 C C . ASP A 1 91 ? -4.342 -5.761 11.144 1.00 97.19 91 ASP A C 1
ATOM 721 O O . ASP A 1 91 ? -4.227 -5.140 12.203 1.00 97.19 91 ASP A O 1
ATOM 725 N N . PHE A 1 92 ? -5.456 -5.756 10.416 1.00 98.00 92 PHE A N 1
ATOM 726 C CA . PHE A 1 92 ? -6.720 -5.115 10.76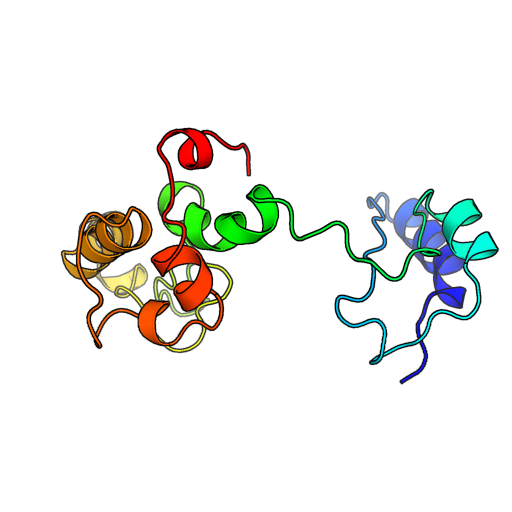0 1.00 98.00 92 PHE A CA 1
ATOM 727 C C . PHE A 1 92 ? -7.840 -6.121 11.087 1.00 98.00 92 PHE A C 1
ATOM 729 O O . PHE A 1 92 ? -9.004 -5.734 11.106 1.00 98.00 92 PHE A O 1
ATOM 736 N N . GLY A 1 93 ? -7.502 -7.379 11.377 1.00 97.62 93 GLY A N 1
ATOM 737 C CA . GLY A 1 93 ? -8.445 -8.491 11.535 1.00 97.62 93 GLY A CA 1
ATOM 738 C C . GLY A 1 93 ? -8.213 -9.598 10.504 1.00 97.62 93 GLY A C 1
ATOM 739 O O . GLY A 1 93 ? -7.296 -9.505 9.678 1.00 97.62 93 GLY A O 1
ATOM 740 N N . ASN A 1 94 ? -9.040 -10.648 10.543 1.00 98.56 94 ASN A N 1
ATOM 741 C CA . ASN A 1 94 ? -8.929 -11.784 9.629 1.00 98.56 94 ASN A CA 1
ATOM 742 C C . ASN A 1 94 ? -10.203 -11.948 8.788 1.00 98.56 94 ASN A C 1
ATOM 744 O O . ASN A 1 94 ? -11.288 -12.199 9.303 1.00 98.56 94 ASN A O 1
ATOM 748 N N . VAL A 1 95 ? -10.068 -11.846 7.466 1.00 98.50 95 VAL A N 1
ATOM 749 C CA . VAL A 1 95 ? -11.210 -11.884 6.544 1.00 98.50 95 VAL A CA 1
ATOM 750 C C . VAL A 1 95 ? -11.833 -13.274 6.418 1.00 98.50 95 VAL A C 1
ATOM 752 O O . VAL A 1 95 ? -12.972 -13.371 5.973 1.00 98.50 95 VAL A O 1
ATOM 755 N N . PHE A 1 96 ? -11.112 -14.338 6.787 1.00 98.44 96 PHE A N 1
ATOM 756 C CA . PHE A 1 96 ? -11.644 -15.702 6.769 1.00 98.44 96 PHE A CA 1
ATOM 757 C C . PHE A 1 96 ? -12.585 -15.967 7.947 1.00 98.44 96 PHE A C 1
ATOM 759 O O . PHE A 1 96 ? -13.515 -16.755 7.793 1.00 98.44 96 PHE A O 1
ATOM 766 N N . SER A 1 97 ? -12.370 -15.316 9.096 1.00 98.31 97 SER A N 1
ATOM 767 C CA . SER A 1 97 ? -13.256 -15.431 10.262 1.00 98.31 97 SER A CA 1
ATOM 768 C C . SER A 1 97 ? -14.319 -14.337 10.298 1.00 98.31 97 SER A C 1
ATOM 770 O O . SER A 1 97 ? -15.491 -14.632 10.515 1.00 98.31 97 SER A O 1
ATOM 772 N N . ASP A 1 98 ? -13.922 -13.086 10.064 1.00 97.69 98 ASP A N 1
ATOM 773 C CA . ASP A 1 98 ? -14.763 -11.918 10.348 1.00 97.69 98 ASP A CA 1
ATOM 774 C C . ASP A 1 98 ? -15.445 -11.382 9.078 1.00 97.69 98 ASP A C 1
ATOM 776 O O . ASP A 1 98 ? -16.453 -10.679 9.141 1.00 97.69 98 ASP A O 1
ATOM 780 N N . GLY A 1 99 ? -14.907 -11.728 7.905 1.00 97.94 99 GLY A N 1
ATOM 781 C CA . GLY A 1 99 ? -15.317 -11.182 6.616 1.00 97.94 99 GLY A CA 1
ATOM 782 C C . GLY A 1 99 ? -14.675 -9.825 6.305 1.00 97.94 99 GLY A C 1
ATOM 783 O O . GLY A 1 99 ? -14.424 -8.995 7.178 1.00 97.94 99 GLY A O 1
ATOM 784 N N . LEU A 1 100 ? -14.425 -9.570 5.015 1.00 97.62 100 LEU A N 1
ATOM 785 C CA . LEU A 1 100 ? -13.721 -8.363 4.563 1.00 97.62 100 LEU A CA 1
ATOM 786 C C . LEU A 1 100 ? -14.419 -7.061 4.990 1.00 97.62 100 LEU A C 1
ATOM 788 O O . LEU A 1 100 ? -13.743 -6.149 5.467 1.00 97.62 100 LEU A O 1
ATOM 792 N N . SER A 1 101 ? -15.748 -6.975 4.844 1.00 97.81 101 SER A N 1
ATOM 793 C CA . SER A 1 101 ? -16.496 -5.762 5.215 1.00 97.81 101 SER A CA 1
ATOM 794 C C . SER A 1 101 ? -16.333 -5.456 6.698 1.00 97.81 101 SER A C 1
ATOM 796 O O . SER A 1 101 ? -15.962 -4.343 7.040 1.00 97.81 101 SER A O 1
ATOM 798 N N . ALA A 1 102 ? -16.491 -6.452 7.576 1.00 98.31 102 ALA A N 1
ATOM 799 C CA . ALA A 1 102 ? -16.365 -6.245 9.016 1.00 98.31 102 ALA A CA 1
ATOM 800 C C . ALA A 1 102 ? -14.961 -5.757 9.406 1.00 98.31 102 ALA A C 1
ATOM 802 O O . ALA A 1 102 ? -14.829 -4.812 10.184 1.00 98.31 102 ALA A O 1
ATOM 803 N N . CYS A 1 103 ? -13.903 -6.332 8.821 1.00 98.31 103 CYS A N 1
ATOM 804 C CA . CYS A 1 103 ? -12.542 -5.850 9.055 1.00 98.31 103 CYS A CA 1
ATOM 805 C C . CYS A 1 103 ? -12.349 -4.401 8.566 1.00 98.31 103 CYS A C 1
ATOM 807 O O . CYS A 1 103 ? -11.722 -3.595 9.257 1.00 98.31 103 CYS A O 1
ATOM 809 N N . MET A 1 104 ? -12.890 -4.046 7.394 1.00 98.06 104 MET A N 1
ATOM 810 C CA . MET A 1 104 ? -12.790 -2.691 6.831 1.00 98.06 104 MET A CA 1
ATOM 811 C C . MET A 1 104 ? -13.657 -1.662 7.567 1.00 98.06 104 MET A C 1
ATOM 813 O O . MET A 1 104 ? -13.294 -0.486 7.622 1.00 98.06 104 MET A O 1
ATOM 817 N N . ASP A 1 105 ? -14.774 -2.087 8.148 1.00 97.94 105 ASP A N 1
ATOM 818 C CA . ASP A 1 105 ? -15.688 -1.253 8.932 1.00 97.94 105 ASP A CA 1
ATOM 819 C C . ASP A 1 105 ? -15.254 -1.138 10.402 1.00 97.94 105 ASP A C 1
ATOM 821 O O . ASP A 1 105 ? -15.794 -0.321 11.151 1.00 97.94 105 ASP A O 1
ATOM 825 N N . SER A 1 106 ? -14.233 -1.900 10.810 1.00 97.94 106 SER A N 1
ATOM 826 C CA . SER A 1 106 ? -13.669 -1.839 12.155 1.00 97.94 106 SER A CA 1
ATOM 827 C C . SER A 1 106 ? -13.166 -0.439 12.516 1.00 97.94 106 SER A C 1
ATOM 829 O O . SER A 1 106 ? -12.635 0.311 11.687 1.00 97.94 106 SER A O 1
ATOM 831 N N . GLU A 1 107 ? -13.272 -0.107 13.804 1.00 97.75 107 GLU A N 1
ATOM 832 C CA . GLU A 1 107 ? -12.829 1.174 14.360 1.00 97.75 107 GLU A CA 1
ATOM 833 C C . GLU A 1 107 ? -11.379 1.482 13.975 1.00 97.75 107 GLU A C 1
ATOM 835 O O . GLU A 1 107 ? -11.087 2.556 13.451 1.00 97.75 107 GLU A O 1
ATOM 840 N N . ARG A 1 108 ? -10.489 0.497 14.127 1.00 97.62 108 ARG A N 1
ATOM 841 C CA . ARG A 1 108 ? -9.062 0.635 13.832 1.00 97.62 108 ARG A CA 1
ATOM 842 C C . ARG A 1 108 ? -8.800 0.942 12.356 1.00 97.62 108 ARG A C 1
ATOM 844 O O . ARG A 1 108 ? -7.954 1.784 12.036 1.00 97.62 108 ARG A O 1
ATOM 851 N N . TYR A 1 109 ? -9.531 0.302 11.443 1.00 98.38 109 TYR A N 1
ATOM 852 C CA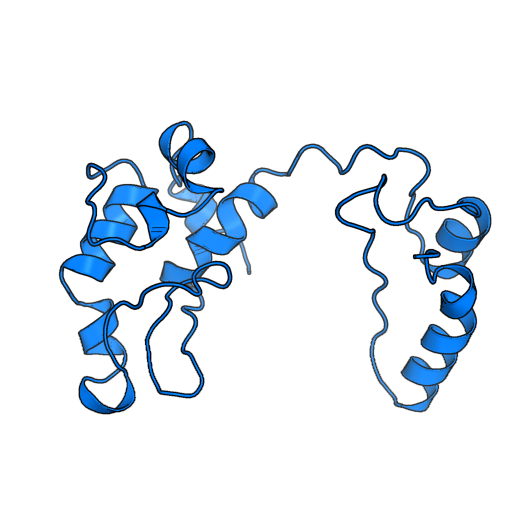 . TYR A 1 109 ? -9.389 0.541 10.006 1.00 98.38 109 TYR A CA 1
ATOM 853 C C . TYR A 1 109 ? -9.895 1.936 9.612 1.00 98.38 109 TYR A C 1
ATOM 855 O O . TYR A 1 109 ? -9.215 2.686 8.902 1.00 98.38 109 TYR A O 1
ATOM 863 N N . GLN A 1 110 ? -11.053 2.335 10.141 1.00 98.38 110 GLN A N 1
ATOM 864 C CA . GLN A 1 110 ? -11.642 3.653 9.900 1.00 98.38 110 GLN A CA 1
ATOM 865 C C . GLN A 1 110 ? -10.811 4.784 10.524 1.00 98.38 110 GLN A C 1
ATOM 867 O O . GLN A 1 110 ? -10.608 5.828 9.894 1.00 98.38 110 GLN A O 1
ATOM 872 N N . HIS A 1 111 ? -10.264 4.579 11.726 1.00 98.50 111 HIS A N 1
ATOM 873 C CA . HIS A 1 111 ? -9.325 5.511 12.354 1.00 98.50 111 HIS A CA 1
ATOM 874 C C . HIS A 1 111 ? -8.075 5.670 11.497 1.00 98.50 111 HIS A C 1
ATOM 876 O O . HIS A 1 111 ? -7.650 6.795 11.250 1.00 98.50 111 HIS A O 1
ATOM 882 N N . THR A 1 112 ? -7.527 4.576 10.963 1.00 98.12 112 THR A N 1
ATOM 883 C CA . THR A 1 112 ? -6.352 4.626 10.080 1.00 98.12 112 THR A CA 1
ATOM 884 C C . THR A 1 112 ? -6.610 5.485 8.844 1.00 98.12 112 THR A C 1
ATOM 886 O O . THR A 1 112 ? -5.790 6.340 8.508 1.00 98.12 112 THR A O 1
ATOM 889 N N . LYS A 1 113 ? -7.774 5.338 8.198 1.00 97.94 113 LYS A N 1
AT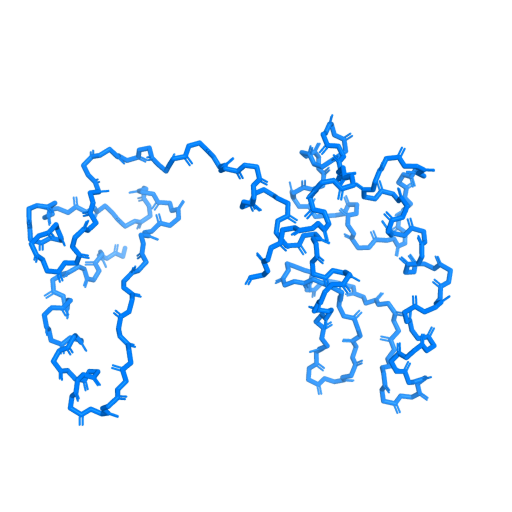OM 890 C CA . LYS A 1 113 ? -8.169 6.190 7.064 1.00 97.94 113 LYS A CA 1
ATOM 891 C C . LYS A 1 113 ? -8.204 7.673 7.442 1.00 97.94 113 LYS A C 1
ATOM 893 O O . LYS A 1 113 ? -7.638 8.501 6.728 1.00 97.94 113 LYS A O 1
ATOM 898 N N . LYS A 1 114 ? -8.812 8.016 8.582 1.00 98.12 114 LYS A N 1
ATOM 899 C CA . LYS A 1 114 ? -8.849 9.399 9.097 1.00 98.12 114 LYS A CA 1
ATOM 900 C C . LYS A 1 114 ? -7.449 9.916 9.428 1.00 98.12 114 LYS A C 1
ATOM 902 O O . LYS A 1 114 ? -7.125 11.050 9.089 1.00 98.12 114 LYS A O 1
ATOM 907 N N . MET A 1 115 ? -6.610 9.081 10.031 1.00 97.81 115 MET A N 1
ATOM 908 C CA . MET A 1 115 ? -5.237 9.407 10.403 1.00 97.81 115 MET A CA 1
ATOM 909 C C . MET A 1 115 ? -4.374 9.723 9.178 1.00 97.81 115 MET A C 1
ATOM 911 O O . MET A 1 115 ? -3.687 10.738 9.160 1.00 97.81 115 MET A O 1
ATOM 915 N N . LEU A 1 116 ? -4.462 8.923 8.111 1.00 97.50 116 LEU A N 1
ATOM 916 C CA . LEU A 1 116 ? -3.730 9.179 6.863 1.00 97.50 116 LEU A CA 1
ATOM 917 C C . LEU A 1 116 ? -4.222 10.443 6.133 1.00 97.50 116 LEU A C 1
ATOM 919 O O . LEU A 1 116 ? -3.460 11.062 5.395 1.00 97.50 116 LEU A O 1
ATOM 923 N N . GLN A 1 117 ? -5.471 10.856 6.363 1.00 97.31 117 GLN A N 1
ATOM 924 C CA . GLN A 1 117 ? -6.016 12.143 5.911 1.00 97.31 117 GLN A CA 1
ATOM 925 C C . GLN A 1 117 ? -5.678 13.320 6.846 1.00 97.31 117 GLN A C 1
ATOM 927 O O . GLN A 1 117 ? -6.115 14.439 6.585 1.00 97.31 117 GLN A O 1
ATOM 932 N N . GLY A 1 118 ? -4.953 13.093 7.948 1.00 96.75 118 GLY A N 1
ATOM 933 C CA . GLY A 1 118 ? -4.632 14.126 8.940 1.00 96.75 118 GLY A CA 1
ATOM 934 C C . GLY A 1 118 ? -5.817 14.550 9.816 1.00 96.75 118 GLY A C 1
ATOM 935 O O . GLY A 1 118 ? -5.764 15.589 10.462 1.00 96.75 118 GLY A O 1
ATOM 936 N N . LYS A 1 119 ? -6.901 13.765 9.837 1.00 97.56 119 LYS A N 1
ATOM 937 C CA . LYS A 1 119 ? -8.139 14.042 10.592 1.00 97.56 119 LYS A CA 1
ATOM 938 C C . LYS A 1 119 ? -8.193 13.346 11.954 1.00 97.56 119 LYS A C 1
ATOM 940 O O . LYS A 1 119 ? -9.164 13.511 12.685 1.00 97.56 119 LYS A O 1
ATOM 945 N N . ALA A 1 120 ? -7.198 12.523 12.266 1.00 97.38 120 ALA A N 1
ATOM 946 C CA . ALA A 1 120 ? -7.066 11.828 13.539 1.00 97.38 120 ALA A CA 1
ATOM 947 C C . ALA A 1 120 ? -5.584 11.684 13.907 1.00 97.38 120 ALA A C 1
ATOM 949 O O . ALA A 1 120 ? -4.727 11.621 13.024 1.00 97.38 120 ALA A O 1
ATOM 950 N N . GLY A 1 121 ? -5.290 11.635 15.207 1.00 96.56 121 GLY A N 1
ATOM 951 C CA . GLY A 1 121 ? -3.927 11.465 15.712 1.00 96.56 121 GLY A CA 1
ATOM 952 C C . GLY A 1 121 ? -3.388 10.035 15.546 1.00 96.56 121 GLY A C 1
ATOM 953 O O . GLY A 1 121 ? -4.180 9.098 15.374 1.00 96.56 121 GLY A O 1
ATOM 954 N N . PRO A 1 122 ? -2.054 9.858 15.606 1.00 96.38 122 PRO A N 1
ATOM 955 C CA . PRO A 1 122 ? -1.423 8.541 15.609 1.00 96.38 122 PRO A CA 1
ATOM 956 C C . PRO A 1 122 ? -1.821 7.715 16.837 1.00 96.38 122 PRO A C 1
ATOM 958 O O . PRO A 1 122 ? -2.024 8.267 17.917 1.00 96.38 122 PRO A O 1
ATOM 961 N N . ARG A 1 123 ? -1.915 6.391 16.665 1.00 95.75 123 ARG A N 1
ATOM 962 C CA . ARG A 1 123 ? -2.139 5.417 17.744 1.00 95.75 123 ARG A CA 1
ATOM 963 C C . ARG A 1 123 ? -1.220 4.215 17.580 1.00 95.75 123 ARG A C 1
ATOM 965 O O . ARG A 1 123 ? -1.042 3.733 16.463 1.00 95.75 123 ARG A O 1
ATOM 972 N N . ASP A 1 124 ? -0.705 3.705 18.690 1.00 94.00 124 ASP A N 1
ATOM 973 C CA . ASP A 1 124 ? 0.298 2.632 18.704 1.00 94.00 124 ASP A CA 1
ATOM 974 C C . ASP A 1 124 ? -0.224 1.280 18.205 1.00 94.00 124 ASP A C 1
ATOM 976 O O . ASP A 1 124 ? 0.560 0.425 17.791 1.00 94.00 124 ASP A O 1
ATOM 980 N N . ASP A 1 125 ? -1.545 1.085 18.214 1.00 94.81 125 ASP A N 1
ATOM 981 C CA . ASP A 1 125 ? -2.204 -0.119 17.714 1.00 94.81 125 ASP A CA 1
ATOM 982 C C . ASP A 1 125 ? -2.408 -0.118 16.190 1.00 94.81 125 ASP A C 1
ATOM 984 O O . ASP A 1 125 ? -2.826 -1.139 15.639 1.00 94.81 125 ASP A O 1
ATOM 988 N N . ILE A 1 126 ? -2.093 0.986 15.500 1.00 96.56 126 ILE A N 1
ATOM 989 C CA . ILE A 1 126 ? -2.231 1.124 14.047 1.00 96.56 126 ILE A CA 1
ATOM 990 C C . ILE A 1 126 ? -0.891 0.849 13.350 1.00 96.56 126 ILE A C 1
ATOM 992 O O . ILE A 1 126 ? 0.089 1.550 13.615 1.00 96.56 126 ILE A O 1
ATOM 996 N N . PRO A 1 127 ? -0.833 -0.066 12.359 1.00 95.75 127 PRO A N 1
ATOM 997 C CA . PRO A 1 127 ? 0.428 -0.467 11.729 1.00 95.75 127 PRO A CA 1
ATOM 998 C C . PRO A 1 127 ? 1.211 0.698 11.120 1.00 95.75 127 PRO A C 1
ATOM 1000 O O . PRO A 1 127 ? 2.442 0.672 11.102 1.00 95.75 127 PRO A O 1
ATOM 1003 N N . CYS A 1 128 ? 0.526 1.738 10.635 1.00 96.62 128 CYS A N 1
ATOM 1004 C CA . CYS A 1 128 ? 1.171 2.868 9.977 1.00 96.62 128 CYS A CA 1
ATOM 1005 C C . CYS A 1 128 ? 2.138 3.635 10.887 1.00 96.62 128 CYS A C 1
ATOM 1007 O O . CYS A 1 128 ? 3.097 4.183 10.358 1.00 96.62 128 CYS A O 1
ATOM 1009 N N . VAL A 1 129 ? 1.966 3.651 12.215 1.00 95.81 129 VAL A N 1
ATOM 1010 C CA . VAL A 1 129 ? 2.890 4.391 13.102 1.00 95.81 129 VAL A CA 1
ATOM 1011 C C . VAL A 1 129 ? 4.319 3.840 13.073 1.00 95.81 129 VAL A C 1
ATOM 1013 O O . VAL A 1 129 ? 5.268 4.577 13.320 1.00 95.81 129 VAL A O 1
ATOM 1016 N N . ARG A 1 130 ? 4.483 2.567 12.687 1.00 94.75 130 ARG A N 1
ATOM 1017 C CA . ARG A 1 130 ? 5.784 1.908 12.487 1.00 94.75 130 ARG A CA 1
ATOM 1018 C C . ARG A 1 130 ? 6.245 1.926 11.027 1.00 94.75 130 ARG A C 1
ATOM 1020 O O . ARG A 1 130 ? 7.317 1.422 10.708 1.00 94.75 130 ARG A O 1
ATOM 1027 N N . CYS A 1 131 ? 5.444 2.485 10.118 1.00 95.31 131 CYS A N 1
ATOM 1028 C CA . CYS A 1 131 ? 5.766 2.524 8.699 1.00 95.31 131 CYS A CA 1
ATOM 1029 C C . CYS A 1 131 ? 6.792 3.633 8.413 1.00 95.31 131 CYS A C 1
ATOM 1031 O O . CYS A 1 131 ? 6.533 4.794 8.742 1.00 95.31 131 CYS A O 1
ATOM 1033 N N . PRO A 1 132 ? 7.890 3.353 7.685 1.00 91.62 132 PRO A N 1
ATOM 1034 C CA . PRO A 1 132 ? 8.888 4.373 7.341 1.00 91.62 132 PRO A CA 1
ATOM 1035 C C . PRO A 1 132 ? 8.318 5.511 6.477 1.00 91.62 132 PRO A C 1
ATOM 1037 O O . PRO A 1 132 ? 8.858 6.613 6.451 1.00 91.62 132 PRO A O 1
ATOM 1040 N N . ARG A 1 133 ? 7.194 5.275 5.788 1.00 90.62 133 ARG A N 1
ATOM 1041 C CA . ARG A 1 133 ? 6.511 6.284 4.964 1.00 90.62 133 ARG A CA 1
ATOM 1042 C C . ARG A 1 133 ? 5.633 7.231 5.780 1.00 90.62 133 ARG A C 1
ATOM 1044 O O . ARG A 1 133 ? 5.307 8.318 5.306 1.00 90.62 133 ARG A O 1
ATOM 1051 N N . PHE A 1 134 ? 5.238 6.845 6.994 1.00 94.00 134 PHE A N 1
ATOM 1052 C CA . PHE A 1 134 ? 4.232 7.583 7.753 1.00 94.00 134 PHE A CA 1
ATOM 1053 C C . PHE A 1 134 ? 4.710 8.964 8.191 1.00 94.00 134 PHE A C 1
ATOM 1055 O O . PHE A 1 134 ? 3.915 9.894 8.177 1.00 94.00 134 PHE A O 1
ATOM 1062 N N . ALA A 1 135 ? 6.002 9.152 8.475 1.00 91.75 135 ALA A N 1
ATOM 1063 C CA . ALA A 1 135 ? 6.541 10.476 8.793 1.00 91.75 135 ALA A CA 1
ATOM 1064 C C . ALA A 1 135 ? 6.299 11.494 7.659 1.00 91.75 135 ALA A C 1
ATOM 1066 O O . ALA A 1 135 ? 5.969 12.650 7.922 1.00 91.75 135 ALA A O 1
ATOM 1067 N N . GLY A 1 136 ? 6.413 11.059 6.398 1.00 91.69 136 GLY A N 1
ATOM 1068 C CA . GLY A 1 136 ? 6.111 11.887 5.229 1.00 91.69 136 GLY A CA 1
ATOM 1069 C C . GLY A 1 136 ? 4.616 12.166 5.082 1.00 91.69 136 GLY A C 1
ATOM 1070 O O . GLY A 1 136 ? 4.225 13.313 4.881 1.00 91.69 136 GLY A O 1
ATOM 1071 N N . ILE A 1 137 ? 3.777 11.140 5.256 1.00 94.44 137 ILE A N 1
ATOM 1072 C CA . ILE A 1 137 ? 2.313 11.284 5.202 1.00 94.44 137 ILE A CA 1
ATOM 1073 C C . ILE A 1 137 ? 1.787 12.164 6.340 1.00 94.44 137 ILE A C 1
ATOM 1075 O O . ILE A 1 137 ? 0.907 12.978 6.118 1.00 94.44 137 ILE A O 1
ATOM 1079 N N . SER A 1 138 ? 2.340 12.062 7.545 1.00 93.56 138 SER A N 1
ATOM 1080 C CA . SER A 1 138 ? 1.942 12.886 8.690 1.00 93.56 138 SER A CA 1
ATOM 1081 C C . SER A 1 138 ? 2.233 14.373 8.444 1.00 93.56 138 SER A C 1
ATOM 1083 O O . SER A 1 138 ? 1.396 15.227 8.724 1.00 93.56 138 SER A O 1
ATOM 1085 N N . LYS A 1 139 ? 3.381 14.690 7.826 1.00 93.12 139 LYS A N 1
ATOM 1086 C CA . LYS A 1 139 ? 3.722 16.062 7.404 1.00 93.12 139 LYS A CA 1
ATOM 1087 C C . LYS A 1 139 ? 2.888 16.543 6.214 1.00 93.12 139 LYS A C 1
ATOM 1089 O O . LYS A 1 139 ? 2.586 17.730 6.113 1.00 93.12 139 LYS A O 1
ATOM 1094 N N . HIS A 1 140 ? 2.523 15.635 5.310 1.00 93.62 140 HIS A N 1
ATOM 1095 C CA . HIS A 1 140 ? 1.761 15.931 4.099 1.00 93.62 140 HIS A CA 1
ATOM 1096 C C . HIS A 1 140 ? 0.616 14.926 3.901 1.00 93.62 140 HIS A C 1
ATOM 1098 O O . HIS A 1 140 ? 0.734 14.031 3.055 1.00 93.62 140 HIS A O 1
ATOM 1104 N N . PRO A 1 141 ? -0.501 15.078 4.639 1.00 95.75 141 PRO A N 1
ATOM 1105 C CA . PRO A 1 141 ? -1.587 14.104 4.628 1.00 95.75 141 PRO A CA 1
ATOM 1106 C C . PRO A 1 141 ? -2.221 13.889 3.255 1.00 95.75 141 PRO A C 1
ATOM 1108 O O . PRO A 1 141 ? -2.097 14.715 2.339 1.00 95.75 141 PRO A O 1
ATOM 1111 N N . LEU A 1 142 ? -2.932 12.768 3.125 1.00 95.56 142 LEU A N 1
ATOM 1112 C CA . LEU A 1 142 ? -3.710 12.445 1.936 1.00 95.56 142 LEU A CA 1
ATOM 1113 C C . LEU A 1 142 ? -4.823 13.476 1.736 1.00 95.56 142 LEU A C 1
ATOM 1115 O O . LEU A 1 142 ? -5.625 13.742 2.632 1.00 95.56 142 LEU A O 1
ATOM 1119 N N . ARG A 1 143 ? -4.895 14.028 0.528 1.00 93.75 143 ARG A N 1
ATOM 1120 C CA . ARG A 1 143 ? -5.915 14.992 0.110 1.00 93.75 143 ARG A CA 1
ATOM 1121 C C . ARG A 1 143 ? -7.033 14.267 -0.625 1.00 93.75 143 ARG A C 1
ATOM 1123 O O . ARG A 1 143 ? -6.823 13.197 -1.189 1.00 93.75 143 ARG A O 1
ATOM 1130 N N . ALA A 1 144 ? -8.202 14.897 -0.711 1.00 91.31 144 ALA A N 1
ATOM 1131 C CA . ALA A 1 144 ? -9.324 14.366 -1.489 1.00 91.31 144 ALA A CA 1
ATOM 1132 C C . ALA A 1 144 ? -8.940 14.061 -2.951 1.00 91.31 144 ALA A C 1
ATOM 1134 O O . ALA A 1 144 ? -9.347 13.044 -3.490 1.00 91.31 144 ALA A O 1
ATOM 1135 N N . GLN A 1 145 ? -8.091 14.899 -3.555 1.00 89.94 145 GLN A N 1
ATOM 1136 C CA . GLN A 1 145 ? -7.574 14.706 -4.916 1.00 89.94 145 GLN A CA 1
ATOM 1137 C C . GLN A 1 145 ? -6.719 13.441 -5.054 1.00 89.94 145 GLN A C 1
ATOM 1139 O O . GLN A 1 145 ? -6.747 12.800 -6.098 1.00 89.94 145 GLN A O 1
ATOM 1144 N N . ASP A 1 146 ? -5.978 13.065 -4.007 1.00 91.44 146 ASP A N 1
ATOM 1145 C CA . ASP A 1 146 ? -5.124 11.878 -4.053 1.00 91.44 146 ASP A CA 1
ATOM 1146 C C . ASP A 1 146 ? -5.983 10.596 -4.091 1.00 91.44 146 ASP A C 1
ATOM 1148 O O . ASP A 1 146 ? -5.604 9.628 -4.736 1.00 91.44 146 ASP A O 1
ATOM 1152 N N . LEU A 1 147 ? -7.177 10.611 -3.482 1.00 88.94 147 LEU A N 1
ATOM 1153 C CA 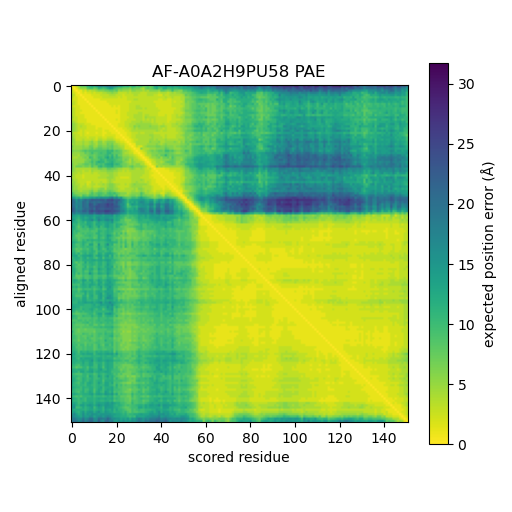. LEU A 1 147 ? -8.147 9.500 -3.507 1.00 88.94 147 LEU A CA 1
ATOM 1154 C C . LEU A 1 147 ? -8.838 9.304 -4.865 1.00 88.94 147 LEU A C 1
ATOM 1156 O O . LEU A 1 147 ? -9.599 8.358 -5.038 1.00 88.94 147 LEU A O 1
ATOM 1160 N N . LEU A 1 148 ? -8.632 10.225 -5.805 1.00 87.38 148 LEU A N 1
ATOM 1161 C CA . LEU A 1 148 ? -9.155 10.126 -7.167 1.00 87.38 148 LEU A CA 1
ATOM 1162 C C . LEU A 1 148 ? -8.081 9.650 -8.153 1.00 87.38 148 LEU A C 1
ATOM 1164 O O . LEU A 1 148 ? -8.359 9.523 -9.344 1.00 87.38 148 LEU A O 1
ATOM 1168 N N . LEU A 1 149 ? -6.852 9.409 -7.681 1.00 79.62 149 LEU A N 1
ATOM 1169 C CA . LEU A 1 149 ? -5.780 8.910 -8.530 1.00 79.62 149 LEU A CA 1
ATOM 1170 C C . LEU A 1 149 ? -6.094 7.472 -8.973 1.00 79.62 149 LEU A C 1
ATOM 1172 O O . LEU A 1 149 ? -6.379 6.628 -8.121 1.00 79.62 149 LEU A O 1
ATOM 1176 N N . PRO A 1 150 ? -6.002 7.160 -10.277 1.00 71.88 150 PRO A N 1
ATOM 1177 C CA . PRO A 1 150 ? -6.116 5.785 -10.737 1.00 71.88 150 PRO A CA 1
ATOM 1178 C C . PRO A 1 150 ? -4.944 4.957 -10.189 1.00 71.88 150 PRO A C 1
ATOM 1180 O O . PRO A 1 150 ? -3.788 5.414 -10.202 1.00 71.88 150 PRO A O 1
ATOM 1183 N N . LEU A 1 151 ? -5.260 3.751 -9.700 1.00 63.84 151 LEU A N 1
ATOM 1184 C CA . LEU A 1 151 ? -4.264 2.747 -9.319 1.00 63.84 151 LEU A CA 1
ATOM 1185 C C . LEU A 1 151 ? -3.425 2.342 -10.535 1.00 63.84 151 LEU A C 1
ATOM 1187 O O . LEU A 1 151 ? -4.022 2.021 -11.586 1.00 63.84 151 LEU A O 1
#

Mean predicted aligned error: 7.76 Å

Sequence (151 aa):
MRHNAHEIPKAKAMAKALGMEFRPKQCWDATLAPVDSFDMIFRETGLDVSSAQYPPADRRMAVLPCLLLWHSPQINWDGRLLGCCVNTWQDFGNVFSDGLSACMDSERYQHTKKMLQGKAGPRDDIPCVRCPRFAGISKHPLRAQDLLLPL

Secondary structure (DSSP, 8-state):
---GGGGHHHHHHHHHHTT--------S-TTTS--S-HHHHHHHH----SS----S--HHHHHHHHHHHHH---B-TTSBB--SSS--S--S-BTTTT-HHHHHHSHHHHHHHHHHTTSS---TTSGGGG-TTHHHHHHSPPPTTGGGS--

Radius of gyration: 19.36 Å; Cα contacts (8 Å, |Δi|>4): 158; chains: 1; bounding box: 44×33×46 Å